Protein AF-A0A0G4KRB7-F1 (afdb_monomer)

Radius of gyration: 17.41 Å; Cα contacts (8 Å, |Δi|>4): 257; chains: 1; bounding box: 46×32×48 Å

Secondary structure (DSSP, 8-state):
--TT--EEEEEEEEEETTEEEEEEEEE-TTT---EEEEEEEEE-SSEEEEEEEEEEE-TTSS-EEEEEEEEEEEEETTEEEEEEEEEEE--TTSPPEEEEEEEEEEB-SS-B-

Foldseek 3Di:
DDPQPWDWDKDWDAPDPFWIWIWIWIDHPPPPDIKIKIKIWGHDPFKIWIWIWIPQDPDDPDGFTKIKIKIWGHPDPFKIKIKIWIWGHHDPPDDTDIDIDIDIWGHDPVDID

Sequence (113 aa):
MDNDGQLSTRFNYRWSDKLVSKTQLQVVPGSGQDMVQLENEYTGDDFTASLKMLNPSALDGGITGIFIGSYLQSVTPKLALGLETVWQRAGLTQGPEMATSYSLRYKSDDWVA

Nearest PDB structures (foldseek):
  8b4i-assembly1_B  TM=9.249E-01  e=1.567E-09  Neurospora crassa
  6ucv-assembly1_I  TM=9.194E-01  e=2.177E-07  Saccharomyces cerevisiae S288C
  8hco-assembly1_A  TM=9.222E-01  e=5.314E-07  Saccharomyces cerevisiae S288C
  3sy9-assembly3_C  TM=5.558E-01  e=4.491E-01  Pseudomonas aeruginosa
  7pge-assembly1_B  TM=4.753E-01  e=4.766E+00  Escherichia coli

Mean predicted aligned error: 9.31 Å

pLDDT: mean 78.44, std 12.32, range [43.66, 92.0]

Solvent-accessible surface area (backbone atoms only — not comparable to full-atom values): 6089 Å² total; per-residue (Å²): 121,48,102,70,66,33,42,71,47,76,48,78,46,68,83,43,101,39,33,36,40,35,39,36,40,35,39,42,68,91,72,86,56,64,43,40,35,42,36,38,39,37,46,57,97,56,34,38,39,34,42,36,36,36,40,74,46,68,85,78,91,47,88,25,29,35,37,35,44,34,40,35,38,49,82,43,104,38,34,32,46,32,39,33,38,37,40,34,18,93,37,95,91,45,70,77,44,76,48,75,48,77,46,68,39,38,48,54,99,90,50,76,81

Organism: Verticillium longisporum (NCBI:txid100787)

Structure (mmCIF, N/CA/C/O backbone):
data_AF-A0A0G4KRB7-F1
#
_entry.id   AF-A0A0G4KRB7-F1
#
loop_
_atom_site.group_PDB
_atom_site.id
_atom_site.type_symbol
_atom_site.label_atom_id
_atom_site.label_alt_id
_atom_site.label_comp_id
_atom_site.label_asym_id
_atom_site.label_entity_id
_atom_site.label_seq_id
_atom_site.pdbx_PDB_ins_code
_atom_site.Cartn_x
_atom_site.Cartn_y
_atom_site.Cartn_z
_atom_site.occupancy
_atom_site.B_iso_or_equiv
_atom_site.auth_seq_id
_atom_site.auth_comp_id
_atom_site.auth_asym_id
_atom_site.auth_atom_id
_atom_site.pdbx_PDB_model_num
ATOM 1 N N . MET A 1 1 ? -7.268 -13.024 -21.661 1.00 43.66 1 MET A N 1
ATOM 2 C CA . MET A 1 1 ? -6.817 -12.864 -23.055 1.00 43.66 1 MET A CA 1
ATOM 3 C C . MET A 1 1 ? -7.958 -12.188 -23.758 1.00 43.66 1 MET A C 1
ATOM 5 O O . MET A 1 1 ? -8.957 -12.835 -24.051 1.00 43.66 1 MET A O 1
ATOM 9 N N . ASP A 1 2 ? -7.833 -10.881 -23.896 1.00 49.41 2 ASP A N 1
ATOM 10 C CA . ASP A 1 2 ? -8.835 -10.033 -24.520 1.00 49.41 2 ASP A CA 1
ATOM 11 C C . ASP A 1 2 ? -8.452 -9.819 -25.989 1.00 49.41 2 ASP A C 1
ATOM 13 O O . ASP A 1 2 ? -7.296 -10.014 -26.374 1.00 49.41 2 ASP A O 1
ATOM 17 N N . ASN A 1 3 ? -9.433 -9.462 -26.815 1.00 52.62 3 ASN A N 1
ATOM 18 C CA . ASN A 1 3 ? -9.386 -9.453 -28.285 1.00 52.62 3 ASN A CA 1
ATOM 19 C C . ASN A 1 3 ? -8.328 -8.507 -28.918 1.00 52.62 3 ASN A C 1
ATOM 21 O O . ASN A 1 3 ? -8.205 -8.467 -30.136 1.00 52.62 3 ASN A O 1
ATOM 25 N N . ASP A 1 4 ? -7.538 -7.805 -28.101 1.00 61.03 4 ASP A N 1
ATOM 26 C CA . ASP A 1 4 ? -6.442 -6.898 -28.482 1.00 61.03 4 ASP A CA 1
ATOM 27 C C . ASP A 1 4 ? -5.048 -7.404 -28.049 1.00 61.03 4 ASP A C 1
ATOM 29 O O . ASP A 1 4 ? -4.065 -6.668 -28.072 1.00 61.03 4 ASP A O 1
ATOM 33 N N . GLY A 1 5 ? -4.931 -8.660 -27.601 1.00 65.38 5 GLY A N 1
ATOM 34 C CA . GLY A 1 5 ? -3.659 -9.230 -27.135 1.00 65.38 5 GLY A CA 1
ATOM 35 C C . GLY A 1 5 ? -3.230 -8.751 -25.744 1.00 65.38 5 GLY A C 1
ATOM 36 O O . GLY A 1 5 ? -2.143 -9.101 -25.286 1.00 65.38 5 GLY A O 1
ATOM 37 N N . GLN A 1 6 ? -4.078 -7.992 -25.041 1.00 66.38 6 GLN A N 1
ATOM 38 C CA . GLN A 1 6 ? -3.829 -7.635 -23.648 1.00 66.38 6 GLN A CA 1
ATOM 39 C C . GLN A 1 6 ? -3.759 -8.891 -22.776 1.00 66.38 6 GLN A C 1
ATOM 41 O O . GLN A 1 6 ? -4.662 -9.740 -22.761 1.00 66.38 6 GLN A O 1
ATOM 46 N N . LEU A 1 7 ? -2.667 -8.989 -22.022 1.00 75.12 7 LEU A N 1
ATOM 47 C CA . LEU A 1 7 ? -2.427 -10.050 -21.062 1.00 75.12 7 LEU A CA 1
ATOM 48 C C . LEU A 1 7 ? -2.465 -9.449 -19.661 1.00 75.12 7 LEU A C 1
ATOM 50 O O . LEU A 1 7 ? -1.479 -8.896 -19.187 1.00 75.12 7 LEU A O 1
ATOM 54 N N . SER A 1 8 ? -3.609 -9.577 -18.991 1.00 80.19 8 SER A N 1
ATOM 55 C CA . SER A 1 8 ? -3.709 -9.340 -17.552 1.00 80.19 8 SER A CA 1
ATOM 56 C C . SER A 1 8 ? -3.604 -10.666 -16.811 1.00 80.19 8 SER A C 1
ATOM 58 O O . SER A 1 8 ? -4.346 -11.611 -17.083 1.00 80.19 8 SER A O 1
ATOM 60 N N . THR A 1 9 ? -2.663 -10.741 -15.880 1.00 83.38 9 THR A N 1
ATOM 61 C CA . THR A 1 9 ? -2.423 -11.894 -15.022 1.00 83.38 9 THR A CA 1
ATOM 62 C C . THR A 1 9 ? -2.423 -11.428 -13.579 1.00 83.38 9 THR A C 1
ATOM 64 O O . THR A 1 9 ? -1.726 -10.483 -13.223 1.00 83.38 9 THR A O 1
ATOM 67 N N . ARG A 1 10 ? -3.191 -12.103 -12.726 1.00 86.00 10 ARG A N 1
ATOM 68 C CA . ARG A 1 10 ? -3.238 -11.823 -11.292 1.00 86.00 10 ARG A CA 1
ATOM 69 C C . ARG A 1 10 ? -2.911 -13.080 -10.510 1.00 86.00 10 ARG A C 1
ATOM 71 O O . ARG A 1 10 ? -3.637 -14.066 -10.572 1.00 86.00 10 ARG A O 1
ATOM 78 N N . PHE A 1 11 ? -1.854 -13.001 -9.725 1.00 87.19 11 PHE A N 1
ATOM 79 C CA . PHE A 1 11 ? -1.438 -14.014 -8.776 1.00 87.19 11 PHE A CA 1
ATOM 80 C C . PHE A 1 11 ? -1.783 -13.537 -7.374 1.00 87.19 11 PHE A C 1
ATOM 82 O O . PHE A 1 11 ? -1.321 -12.491 -6.944 1.00 87.19 11 PHE A O 1
ATOM 89 N N . ASN A 1 12 ? -2.600 -14.294 -6.651 1.00 90.00 12 ASN A N 1
ATOM 90 C CA . ASN A 1 12 ? -2.849 -14.044 -5.236 1.00 90.00 12 ASN A CA 1
ATOM 91 C C . ASN A 1 12 ? -2.269 -15.224 -4.459 1.00 90.00 12 ASN A C 1
ATOM 93 O O . ASN A 1 12 ? -2.728 -16.353 -4.619 1.00 90.00 12 ASN A O 1
ATOM 97 N N . TYR A 1 13 ? -1.269 -14.959 -3.632 1.00 87.00 13 TYR A N 1
ATOM 98 C CA . TYR A 1 13 ? -0.614 -15.941 -2.791 1.00 87.00 13 TYR A CA 1
ATOM 99 C C . TYR A 1 13 ? -0.823 -15.590 -1.321 1.00 87.00 13 TYR A C 1
ATOM 101 O O . TYR A 1 13 ? -0.394 -14.545 -0.836 1.00 87.00 13 TYR A O 1
ATOM 109 N N . ARG A 1 14 ? -1.510 -16.470 -0.599 1.00 88.94 14 ARG A N 1
ATOM 110 C CA . ARG A 1 14 ? -1.746 -16.321 0.836 1.00 88.94 14 ARG A CA 1
ATOM 111 C C . ARG A 1 14 ? -0.694 -17.139 1.582 1.00 88.94 14 ARG A C 1
ATOM 113 O O . ARG A 1 14 ? -0.766 -18.362 1.588 1.00 88.94 14 ARG A O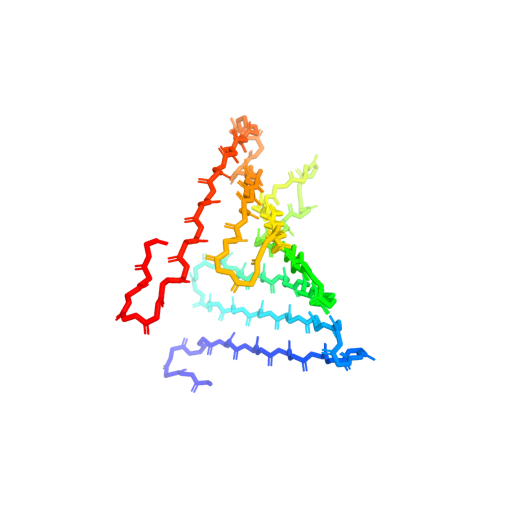 1
ATOM 120 N N . TRP A 1 15 ? 0.275 -16.461 2.193 1.00 85.56 15 TRP A N 1
ATOM 121 C CA . TRP A 1 15 ? 1.320 -17.093 3.008 1.00 85.56 15 TRP A CA 1
ATOM 122 C C . TRP A 1 15 ? 0.762 -17.624 4.333 1.00 85.56 15 TRP A C 1
ATOM 124 O O . TRP A 1 15 ? 1.197 -18.655 4.830 1.00 85.56 15 TRP A O 1
ATOM 134 N N . SER A 1 16 ? -0.203 -16.906 4.906 1.00 84.50 16 SER A N 1
ATOM 135 C CA . SER A 1 16 ? -0.941 -17.272 6.117 1.00 84.50 16 SER A CA 1
ATOM 136 C C . SER A 1 16 ? -2.301 -16.579 6.081 1.00 84.50 16 SER A C 1
ATOM 138 O O . SER A 1 16 ? -2.496 -15.674 5.273 1.00 84.50 16 SER A O 1
ATOM 140 N N . ASP A 1 17 ? -3.236 -16.936 6.958 1.00 79.69 17 ASP A N 1
ATOM 141 C CA . ASP A 1 17 ? -4.553 -16.279 7.028 1.00 79.69 17 ASP A CA 1
ATOM 142 C C . ASP A 1 17 ? -4.431 -14.746 7.154 1.00 79.69 17 ASP A C 1
ATOM 144 O O . ASP A 1 17 ? -5.191 -13.986 6.555 1.00 79.69 17 ASP A O 1
ATOM 148 N N . LYS A 1 18 ? -3.355 -14.318 7.826 1.00 85.44 18 LYS A N 1
ATOM 149 C CA . LYS A 1 18 ? -2.990 -12.926 8.094 1.00 85.44 18 LYS A CA 1
ATOM 150 C C . LYS A 1 18 ? -2.140 -12.257 7.009 1.00 85.44 18 LYS A C 1
ATOM 152 O O . LYS A 1 18 ? -2.113 -11.038 6.966 1.00 85.44 18 LYS A O 1
ATOM 157 N N . LEU A 1 19 ? -1.437 -12.993 6.141 1.00 87.62 19 LEU A N 1
ATOM 158 C CA . LEU A 1 19 ? -0.500 -12.415 5.160 1.00 87.62 19 LEU A CA 1
ATOM 159 C C . LEU A 1 19 ? -0.851 -12.859 3.739 1.00 87.62 19 LEU A C 1
ATOM 161 O O . LEU A 1 19 ? -0.723 -14.036 3.389 1.00 87.62 19 LEU A O 1
ATOM 165 N N . VAL A 1 20 ? -1.240 -11.899 2.904 1.00 91.06 20 VAL A N 1
ATOM 166 C CA . VAL A 1 20 ? -1.617 -12.105 1.506 1.00 91.06 20 VAL A CA 1
ATOM 167 C C . VAL A 1 20 ? -0.750 -11.226 0.614 1.00 91.06 20 VAL A C 1
ATOM 169 O O . VAL A 1 20 ? -0.814 -10.005 0.673 1.00 91.06 20 VAL A O 1
ATOM 172 N N . SER A 1 21 ? 0.024 -11.848 -0.263 1.00 91.12 21 SER A N 1
ATOM 173 C CA . SER A 1 21 ? 0.729 -11.169 -1.345 1.00 91.12 21 SER A CA 1
ATOM 174 C C . SER A 1 21 ? -0.076 -11.318 -2.628 1.00 91.12 21 SER A C 1
ATOM 176 O O . SER A 1 21 ? -0.479 -12.415 -3.005 1.00 91.12 21 SER A O 1
ATOM 178 N N . LYS A 1 22 ? -0.327 -10.220 -3.321 1.00 91.75 22 LYS A N 1
ATOM 179 C CA . LYS A 1 22 ? -0.999 -10.184 -4.613 1.00 91.75 22 LYS A CA 1
ATOM 180 C C . LYS A 1 22 ? -0.053 -9.549 -5.617 1.00 91.75 22 LYS A C 1
ATOM 182 O O . LYS A 1 22 ? 0.585 -8.544 -5.343 1.00 91.75 22 LYS A O 1
ATOM 187 N N . THR A 1 23 ? 0.037 -10.120 -6.797 1.00 89.12 23 THR A N 1
ATOM 188 C CA . THR A 1 23 ? 0.855 -9.618 -7.891 1.00 89.12 23 THR A CA 1
ATOM 189 C C . THR A 1 23 ? -0.025 -9.562 -9.120 1.00 89.12 23 THR A C 1
ATOM 191 O O . THR A 1 23 ? -0.638 -10.554 -9.497 1.00 89.12 23 THR A O 1
ATOM 194 N N . GLN A 1 24 ? -0.128 -8.395 -9.726 1.00 88.00 24 GLN A N 1
ATOM 195 C CA . GLN A 1 24 ? -0.890 -8.136 -10.932 1.00 88.00 24 GLN A CA 1
ATOM 196 C C . GLN A 1 24 ? 0.091 -7.678 -12.005 1.00 88.00 24 GLN A C 1
ATOM 198 O O . GLN A 1 24 ? 0.909 -6.794 -11.780 1.00 88.00 24 GLN A O 1
ATOM 203 N N . LEU A 1 25 ? 0.039 -8.327 -13.155 1.00 85.06 25 LEU A N 1
ATOM 204 C CA . LEU A 1 25 ? 0.867 -8.063 -14.318 1.00 85.06 25 LEU A CA 1
ATOM 205 C C . LEU A 1 25 ? -0.091 -7.805 -15.468 1.00 85.06 25 LEU A C 1
ATOM 207 O O . LEU A 1 25 ? -0.840 -8.702 -15.844 1.00 85.06 25 LEU A O 1
ATOM 211 N N . GLN A 1 26 ? -0.099 -6.596 -16.005 1.00 82.25 26 GLN A N 1
ATOM 212 C CA . GLN A 1 26 ? -0.903 -6.240 -17.161 1.00 82.25 26 GLN A CA 1
ATOM 213 C C . GLN A 1 26 ? 0.021 -5.759 -18.270 1.00 82.25 26 GLN A C 1
ATOM 215 O O . GLN A 1 26 ? 0.604 -4.685 -18.192 1.00 82.25 26 GLN A O 1
ATOM 220 N N . VAL A 1 27 ? 0.146 -6.580 -19.302 1.00 77.06 27 VAL A N 1
ATOM 221 C CA . VAL A 1 27 ? 0.923 -6.290 -20.503 1.00 77.06 27 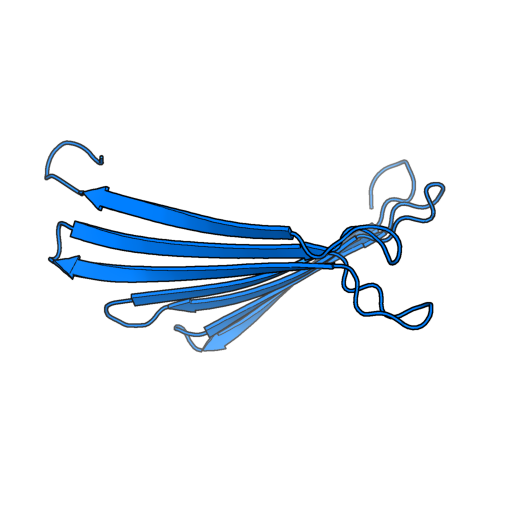VAL A CA 1
ATOM 222 C C . VAL A 1 27 ? -0.058 -5.865 -21.585 1.00 77.06 27 VAL A C 1
ATOM 224 O O . VAL A 1 27 ? -0.957 -6.628 -21.954 1.00 77.06 27 VAL A O 1
ATOM 227 N N . VAL A 1 28 ? 0.097 -4.636 -22.072 1.00 74.00 28 VAL A N 1
ATOM 228 C CA . VAL A 1 28 ? -0.700 -4.092 -23.175 1.00 74.00 28 VAL A CA 1
ATOM 229 C C . VAL A 1 28 ? 0.192 -4.023 -24.416 1.00 74.00 28 VAL A C 1
ATOM 231 O O . VAL A 1 28 ? 1.030 -3.122 -24.521 1.00 74.00 28 VAL A O 1
ATOM 234 N N . PRO A 1 29 ? 0.069 -4.971 -25.362 1.00 60.56 29 PRO A N 1
ATOM 235 C CA . PRO A 1 29 ? 0.863 -4.923 -26.581 1.00 60.56 29 PRO A CA 1
ATOM 236 C C . PRO A 1 29 ? 0.491 -3.675 -27.394 1.00 60.56 29 PRO A C 1
ATOM 238 O O . PRO A 1 29 ? -0.681 -3.403 -27.638 1.00 60.56 29 PRO A O 1
ATOM 241 N N . GLY A 1 30 ? 1.502 -2.900 -27.794 1.00 61.00 30 GLY A N 1
ATOM 242 C CA . GLY A 1 30 ? 1.346 -1.693 -28.617 1.00 61.00 30 GLY A CA 1
ATOM 243 C C . GLY A 1 30 ? 1.541 -0.360 -27.885 1.00 61.00 30 GLY A C 1
ATOM 244 O O . GLY A 1 30 ? 1.872 0.622 -28.542 1.00 61.00 30 GLY A O 1
ATOM 245 N N . SER A 1 31 ? 1.424 -0.311 -26.552 1.00 58.03 31 SER A N 1
ATOM 246 C CA . SER A 1 31 ? 1.684 0.913 -25.768 1.00 58.03 31 SER A CA 1
ATOM 247 C C . SER A 1 31 ? 3.060 0.942 -25.093 1.00 58.03 31 SER A C 1
ATOM 249 O O . SER A 1 31 ? 3.448 1.978 -24.561 1.00 58.03 31 SER A O 1
ATOM 251 N N . GLY A 1 32 ? 3.804 -0.174 -25.101 1.00 58.50 32 GLY A N 1
ATOM 252 C CA . GLY A 1 32 ? 5.112 -0.285 -24.435 1.00 58.50 32 GLY A CA 1
ATOM 253 C C . GLY A 1 32 ? 5.052 -0.056 -22.920 1.00 58.50 32 GLY A C 1
ATOM 254 O O . GLY A 1 32 ? 6.083 0.175 -22.293 1.00 58.50 32 GLY A O 1
ATOM 255 N N . GLN A 1 33 ? 3.849 -0.075 -22.342 1.00 61.66 33 GLN A N 1
ATOM 256 C CA . GLN A 1 33 ? 3.595 0.280 -20.956 1.00 61.66 33 GLN A CA 1
ATOM 257 C C . GLN A 1 33 ? 3.085 -0.960 -20.222 1.00 61.66 33 GLN A C 1
ATOM 259 O O . GLN A 1 33 ? 1.883 -1.208 -20.126 1.00 61.66 33 GLN A O 1
ATOM 264 N N . ASP A 1 34 ? 4.031 -1.759 -19.739 1.00 71.19 34 ASP A N 1
ATOM 265 C CA . ASP A 1 34 ? 3.745 -2.903 -18.882 1.00 71.19 34 ASP A CA 1
ATOM 266 C C . ASP A 1 34 ? 3.419 -2.397 -17.478 1.00 71.19 34 ASP A C 1
ATOM 268 O O . ASP A 1 34 ? 4.220 -1.695 -16.852 1.00 71.19 34 ASP A O 1
ATOM 272 N N . MET A 1 35 ? 2.227 -2.732 -16.983 1.00 76.69 35 MET A N 1
ATOM 273 C CA . MET A 1 35 ? 1.807 -2.365 -15.640 1.00 76.69 35 MET A CA 1
ATOM 274 C C . MET A 1 35 ? 2.057 -3.527 -14.680 1.00 76.69 35 MET A C 1
ATOM 276 O O . MET A 1 35 ? 1.455 -4.594 -14.801 1.00 76.69 35 MET A O 1
ATOM 280 N N . VAL A 1 36 ? 2.944 -3.329 -13.710 1.00 82.88 36 VAL A N 1
ATOM 281 C CA . VAL A 1 36 ? 3.270 -4.328 -12.685 1.00 82.88 36 VAL A CA 1
ATOM 282 C C . VAL A 1 36 ? 2.842 -3.787 -11.336 1.00 82.88 36 VAL A C 1
ATOM 284 O O . VAL A 1 36 ? 3.401 -2.806 -10.861 1.00 82.88 36 VAL A O 1
ATOM 287 N N . GLN A 1 37 ? 1.876 -4.431 -10.694 1.00 87.62 37 GLN A N 1
ATOM 288 C CA . GLN A 1 37 ? 1.393 -4.058 -9.374 1.00 87.62 37 GLN A CA 1
ATOM 289 C C . GLN A 1 37 ? 1.627 -5.189 -8.374 1.00 87.62 37 GLN A C 1
ATOM 291 O O . GLN A 1 37 ? 1.095 -6.285 -8.508 1.00 87.62 37 GLN A O 1
ATOM 296 N N . LEU A 1 38 ? 2.412 -4.918 -7.342 1.00 89.06 38 LEU A N 1
ATOM 297 C CA . LEU A 1 38 ? 2.647 -5.814 -6.221 1.00 89.06 38 LEU A CA 1
ATOM 298 C C . LEU A 1 38 ? 1.915 -5.262 -4.999 1.00 89.06 38 LEU A C 1
ATOM 300 O O . LEU A 1 38 ? 2.178 -4.146 -4.582 1.00 89.06 38 LEU A O 1
ATOM 304 N N . GLU A 1 39 ? 1.015 -6.020 -4.400 1.00 90.94 39 GLU A N 1
ATOM 305 C CA . GLU A 1 39 ? 0.337 -5.665 -3.157 1.00 90.94 39 GLU A CA 1
ATOM 306 C C . GLU A 1 39 ? 0.691 -6.699 -2.088 1.00 90.94 39 GLU A C 1
ATOM 308 O O . GLU A 1 39 ? 0.680 -7.897 -2.340 1.00 90.94 39 GLU A O 1
ATOM 313 N N . ASN A 1 40 ? 1.006 -6.257 -0.882 1.00 91.75 40 ASN A N 1
ATOM 314 C CA . ASN A 1 40 ? 1.242 -7.115 0.266 1.00 91.75 40 ASN A CA 1
ATOM 315 C C . ASN A 1 40 ? 0.344 -6.636 1.389 1.00 91.75 40 ASN A C 1
ATOM 317 O O . ASN A 1 40 ? 0.559 -5.570 1.954 1.00 91.75 40 ASN A O 1
ATOM 321 N N . GLU A 1 41 ? -0.672 -7.421 1.692 1.00 90.56 41 GLU A N 1
ATOM 322 C CA . GLU A 1 41 ? -1.638 -7.148 2.738 1.00 90.56 41 GLU A CA 1
ATOM 323 C C . GLU A 1 41 ? -1.311 -8.020 3.946 1.00 90.56 41 GLU A C 1
ATOM 325 O O . GLU A 1 41 ? -1.211 -9.244 3.854 1.00 90.56 41 GLU A O 1
ATOM 330 N N . TYR A 1 42 ? -1.155 -7.378 5.092 1.00 90.25 42 TYR A N 1
ATOM 331 C CA . TYR A 1 42 ? -0.973 -8.004 6.384 1.00 90.25 42 TYR A CA 1
ATOM 332 C C . TYR A 1 42 ? -2.117 -7.592 7.309 1.00 90.25 42 TYR A C 1
ATOM 334 O O . TYR A 1 42 ? -2.195 -6.453 7.758 1.00 90.25 42 TYR A O 1
ATOM 342 N N . THR A 1 43 ? -3.017 -8.523 7.591 1.00 88.81 43 THR A N 1
ATOM 343 C CA . THR A 1 43 ? -4.152 -8.349 8.498 1.00 88.81 43 THR A CA 1
ATOM 344 C C . THR A 1 43 ? -3.807 -8.985 9.841 1.00 88.81 43 THR A C 1
ATOM 346 O O . THR A 1 43 ? -3.840 -10.204 9.989 1.00 88.81 43 THR A O 1
ATOM 349 N N . GLY A 1 44 ? -3.422 -8.158 10.810 1.00 84.12 44 GLY A N 1
ATOM 350 C CA . GLY A 1 44 ? -3.310 -8.543 12.215 1.00 84.12 44 GLY A CA 1
ATOM 351 C C . GLY A 1 44 ? -4.676 -8.598 12.904 1.00 84.12 44 GLY A C 1
ATOM 352 O O . GLY A 1 44 ? -5.709 -8.360 12.283 1.00 84.12 44 GLY A O 1
ATOM 353 N N . ASP A 1 45 ? -4.682 -8.910 14.199 1.00 81.50 45 ASP A N 1
ATOM 354 C CA . ASP A 1 45 ? -5.929 -9.035 14.969 1.00 81.50 45 ASP A CA 1
ATOM 355 C C . ASP A 1 45 ? -6.608 -7.668 15.194 1.00 81.50 45 ASP A C 1
ATOM 357 O O . ASP A 1 45 ? -7.821 -7.550 15.044 1.00 81.50 45 ASP A O 1
ATOM 361 N N . ASP A 1 46 ? -5.819 -6.618 15.448 1.00 83.81 46 ASP A N 1
ATOM 362 C CA . ASP A 1 46 ? -6.312 -5.257 15.725 1.00 83.81 46 ASP A CA 1
ATOM 363 C C . ASP A 1 46 ? -5.854 -4.214 14.686 1.00 83.81 46 ASP A C 1
ATOM 365 O O . ASP A 1 46 ? -6.138 -3.021 14.815 1.00 83.81 46 ASP A O 1
ATOM 369 N N . PHE A 1 47 ? -5.125 -4.629 13.645 1.00 86.94 47 PHE A N 1
ATOM 370 C CA . PHE A 1 47 ? -4.606 -3.728 12.613 1.00 86.94 47 PHE A CA 1
ATOM 371 C C . PHE A 1 47 ? -4.491 -4.400 11.244 1.00 86.94 47 PHE A C 1
ATOM 373 O O . PHE A 1 47 ? -4.431 -5.616 11.116 1.00 86.94 47 PHE A O 1
ATOM 380 N N . THR A 1 48 ? -4.427 -3.601 10.190 1.00 88.75 48 THR A N 1
ATOM 381 C CA . THR A 1 48 ? -4.211 -4.030 8.814 1.00 88.75 48 THR A CA 1
ATOM 382 C C . THR A 1 48 ? -3.177 -3.115 8.182 1.00 88.75 48 THR A C 1
ATOM 384 O O . THR A 1 48 ? -3.381 -1.911 8.084 1.00 88.75 48 THR A O 1
ATOM 387 N N . ALA A 1 49 ? -2.065 -3.683 7.745 1.00 90.12 49 ALA A N 1
ATOM 388 C CA . ALA A 1 49 ? -1.083 -3.007 6.920 1.00 90.12 49 ALA A CA 1
ATOM 389 C C . ALA A 1 49 ? -1.236 -3.488 5.474 1.00 90.12 49 ALA A C 1
ATOM 391 O O . ALA A 1 49 ? -1.460 -4.667 5.224 1.00 90.12 49 ALA A O 1
ATOM 392 N N . SER A 1 50 ? -1.108 -2.595 4.509 1.00 90.50 50 SER A N 1
ATOM 393 C CA . SER A 1 50 ? -1.104 -2.912 3.088 1.00 90.50 50 SER A CA 1
ATOM 394 C C . SER A 1 50 ? 0.012 -2.126 2.431 1.00 90.50 50 SER A C 1
ATOM 396 O O . SER A 1 50 ? 0.061 -0.908 2.535 1.00 90.50 50 SER A O 1
ATOM 398 N N . LEU A 1 51 ? 0.891 -2.816 1.723 1.00 91.25 51 LEU A N 1
ATOM 399 C CA . LEU A 1 51 ? 1.956 -2.210 0.947 1.00 91.25 51 LEU A CA 1
ATOM 400 C C . LEU A 1 51 ? 1.721 -2.505 -0.527 1.00 91.25 51 LEU A C 1
ATOM 402 O O . LEU A 1 51 ? 1.827 -3.652 -0.951 1.00 91.25 51 LEU A O 1
ATOM 406 N N . LYS A 1 52 ? 1.415 -1.477 -1.311 1.00 90.62 52 LYS A N 1
ATOM 407 C CA . LYS A 1 52 ? 1.226 -1.572 -2.757 1.00 90.62 52 LYS A CA 1
ATOM 408 C C . LYS A 1 52 ? 2.394 -0.922 -3.472 1.00 90.62 52 LYS A C 1
ATOM 410 O O . LYS A 1 52 ? 2.879 0.121 -3.060 1.00 90.62 52 LYS A O 1
ATOM 415 N N . MET A 1 53 ? 2.835 -1.532 -4.551 1.00 87.88 53 MET A N 1
ATOM 416 C CA . MET A 1 53 ? 3.885 -1.046 -5.425 1.00 87.88 53 MET A CA 1
ATOM 417 C C . MET A 1 53 ? 3.337 -1.130 -6.839 1.00 87.88 53 MET A C 1
ATOM 419 O O . MET A 1 53 ? 2.906 -2.205 -7.236 1.00 87.88 53 MET A O 1
ATOM 423 N N . LEU A 1 54 ? 3.315 -0.034 -7.586 1.00 83.69 54 LEU A N 1
ATOM 424 C CA . LEU A 1 54 ? 2.887 -0.008 -8.978 1.00 83.69 54 LEU A CA 1
ATOM 425 C C . LEU A 1 54 ? 4.033 0.490 -9.847 1.00 83.69 54 LEU A C 1
ATOM 427 O O . LEU A 1 54 ? 4.680 1.487 -9.533 1.00 83.69 54 LEU A O 1
ATOM 431 N N . ASN A 1 55 ? 4.252 -0.216 -10.947 1.00 77.19 55 ASN A N 1
ATOM 432 C CA . ASN A 1 55 ? 5.255 0.042 -11.969 1.00 77.19 55 ASN A CA 1
ATOM 433 C C . ASN A 1 55 ? 6.636 0.362 -11.392 1.00 77.19 55 ASN A C 1
ATOM 435 O O . ASN A 1 55 ? 7.154 1.445 -11.663 1.00 77.19 55 ASN A O 1
ATOM 439 N N . PRO A 1 56 ? 7.251 -0.547 -10.608 1.00 64.69 56 PRO A N 1
ATOM 440 C CA . PRO A 1 56 ? 8.651 -0.407 -10.244 1.00 64.69 56 PRO A CA 1
ATOM 441 C C . PRO A 1 56 ? 9.504 -0.579 -11.511 1.00 64.69 56 PRO A C 1
ATOM 443 O O . PRO A 1 56 ? 9.912 -1.685 -11.859 1.00 64.69 56 PRO A O 1
ATOM 446 N N . SER A 1 57 ? 9.747 0.504 -12.246 1.00 61.50 57 SER A N 1
ATOM 447 C CA . SER A 1 57 ? 10.613 0.479 -13.421 1.00 61.50 57 SER A CA 1
ATOM 448 C C . SER A 1 57 ? 12.034 0.823 -12.984 1.00 61.50 57 SER A C 1
ATOM 450 O O . SER A 1 57 ? 12.340 1.970 -12.671 1.00 61.50 57 SER A O 1
ATOM 452 N N . ALA A 1 58 ? 12.901 -0.190 -12.949 1.00 53.84 58 ALA A N 1
ATOM 453 C CA . ALA A 1 58 ? 14.319 -0.071 -12.586 1.00 53.84 58 ALA A CA 1
ATOM 454 C C . ALA A 1 58 ? 15.248 0.065 -13.813 1.00 53.84 58 ALA A C 1
ATOM 456 O O . ALA A 1 58 ? 16.448 -0.177 -13.716 1.00 53.84 58 ALA A O 1
ATOM 457 N N . LEU A 1 59 ? 14.688 0.380 -14.985 1.00 53.06 59 LEU A N 1
ATOM 458 C CA . LEU A 1 59 ? 15.316 0.086 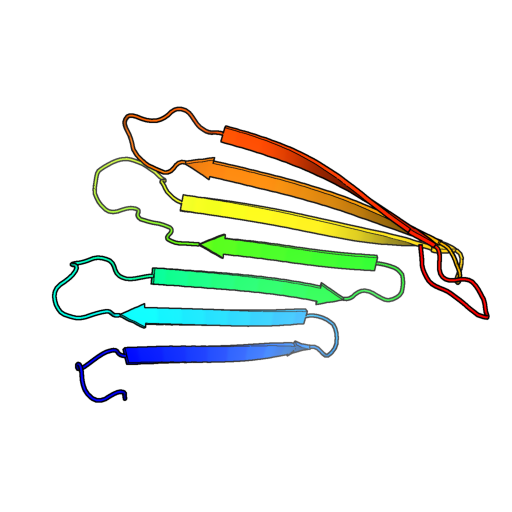-16.276 1.00 53.06 59 LEU A CA 1
ATOM 459 C C . LEU A 1 59 ? 16.341 1.110 -16.781 1.00 53.06 59 LEU A C 1
ATOM 461 O O . LEU A 1 59 ? 17.029 0.796 -17.739 1.00 53.06 59 LEU A O 1
ATOM 465 N N . ASP A 1 60 ? 16.521 2.270 -16.149 1.00 47.84 60 ASP A N 1
ATOM 466 C CA . ASP A 1 60 ? 17.480 3.268 -16.656 1.00 47.84 60 ASP A CA 1
ATOM 467 C C . ASP A 1 60 ? 18.027 4.167 -15.526 1.00 47.84 60 ASP A C 1
ATOM 469 O O . ASP A 1 60 ? 17.815 5.376 -15.466 1.00 47.84 60 ASP A O 1
ATOM 473 N N . GLY A 1 61 ? 18.681 3.553 -14.533 1.00 49.75 61 GLY A N 1
ATOM 474 C CA . GLY A 1 61 ? 19.485 4.286 -13.540 1.00 49.75 61 GLY A CA 1
ATOM 475 C C . GLY A 1 61 ? 18.728 4.969 -12.389 1.00 49.75 61 GLY A C 1
ATOM 476 O O . GLY A 1 61 ? 19.343 5.704 -11.616 1.00 49.75 61 GLY A O 1
ATOM 477 N N . GLY A 1 62 ? 17.427 4.714 -12.213 1.00 56.69 62 GLY A N 1
ATOM 478 C CA . GLY A 1 62 ? 16.655 5.205 -11.067 1.00 56.69 62 GLY A CA 1
ATOM 479 C C . GLY A 1 62 ? 15.487 4.300 -10.689 1.00 56.69 62 GLY A C 1
ATOM 480 O O . GLY A 1 62 ? 14.984 3.537 -11.506 1.00 56.69 62 GLY A O 1
ATOM 481 N N . ILE A 1 63 ? 15.063 4.390 -9.427 1.00 60.84 63 ILE A N 1
ATOM 482 C CA . ILE A 1 63 ? 13.854 3.725 -8.932 1.00 60.84 63 ILE A CA 1
ATOM 483 C C . ILE A 1 63 ? 12.684 4.678 -9.192 1.00 60.84 63 ILE A C 1
ATOM 485 O O . ILE A 1 63 ? 12.545 5.688 -8.496 1.00 60.84 63 ILE A O 1
ATOM 489 N N . THR A 1 64 ? 11.878 4.387 -10.210 1.00 69.44 64 THR A N 1
ATOM 490 C CA . THR A 1 64 ? 10.597 5.060 -10.468 1.00 69.44 64 THR A CA 1
ATOM 491 C C . THR A 1 64 ? 9.462 4.067 -10.259 1.00 69.44 64 THR A C 1
ATOM 493 O O . THR A 1 64 ? 9.630 2.866 -10.461 1.00 69.44 64 THR A O 1
ATOM 496 N N . GLY A 1 65 ? 8.333 4.562 -9.769 1.00 76.25 65 GLY A N 1
ATOM 497 C CA . GLY A 1 65 ? 7.204 3.739 -9.355 1.00 76.25 65 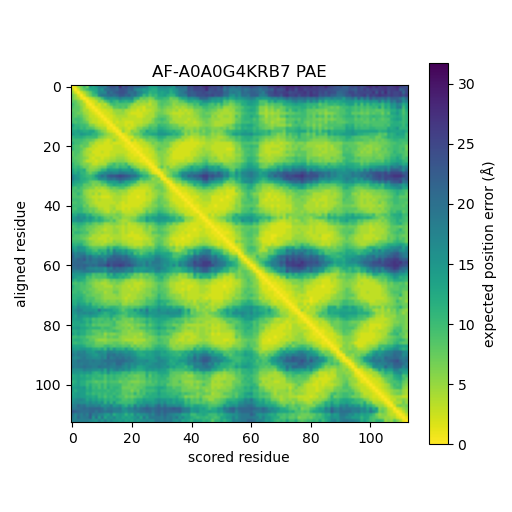GLY A CA 1
ATOM 498 C C . GLY A 1 65 ? 6.383 4.404 -8.261 1.00 76.25 65 GLY A C 1
ATOM 499 O O . GLY A 1 65 ? 6.786 5.407 -7.669 1.00 76.25 65 GLY A O 1
ATOM 500 N N . ILE A 1 66 ? 5.212 3.839 -8.011 1.00 84.94 66 ILE A N 1
ATOM 501 C CA . ILE A 1 66 ? 4.280 4.259 -6.968 1.00 84.94 66 ILE A CA 1
ATOM 502 C C . ILE A 1 66 ? 4.387 3.248 -5.837 1.00 84.94 66 ILE A C 1
ATOM 504 O O . ILE A 1 66 ? 4.285 2.052 -6.068 1.00 84.94 66 ILE A O 1
ATOM 508 N N . PHE A 1 67 ? 4.569 3.715 -4.616 1.00 87.12 67 PHE A N 1
ATOM 509 C CA . PHE A 1 67 ? 4.658 2.925 -3.402 1.00 87.12 67 PHE A CA 1
ATOM 510 C C . PHE A 1 67 ? 3.627 3.476 -2.428 1.00 87.12 67 PHE A C 1
ATOM 512 O O . PHE A 1 67 ? 3.698 4.628 -2.025 1.00 87.12 67 PHE A O 1
ATOM 519 N N . ILE A 1 68 ? 2.647 2.669 -2.060 1.00 90.19 68 ILE A N 1
ATOM 520 C CA . ILE A 1 68 ? 1.559 3.052 -1.168 1.00 90.19 68 ILE A CA 1
ATOM 521 C C . ILE A 1 68 ? 1.657 2.173 0.064 1.00 90.19 68 ILE A C 1
ATOM 523 O O . ILE A 1 68 ? 1.464 0.964 -0.022 1.00 90.19 68 ILE A O 1
ATOM 527 N N . GLY A 1 69 ? 1.980 2.768 1.202 1.00 92.00 69 GLY A N 1
ATOM 528 C CA . GLY A 1 69 ? 1.899 2.124 2.502 1.00 92.00 69 GLY A CA 1
ATOM 529 C C . GLY A 1 69 ? 0.638 2.581 3.216 1.00 92.00 69 GLY A C 1
ATOM 530 O O . GLY A 1 69 ? 0.589 3.707 3.698 1.00 92.00 69 GLY A O 1
ATOM 531 N N . SER A 1 70 ? -0.361 1.715 3.307 1.00 90.44 70 SER A N 1
ATOM 532 C CA . SER A 1 70 ? -1.574 1.939 4.089 1.00 90.44 70 SER A CA 1
ATOM 533 C C . SER A 1 70 ? -1.465 1.170 5.405 1.00 90.44 70 SER A C 1
ATOM 535 O O . SER A 1 70 ? -1.124 -0.009 5.424 1.00 90.44 70 SER A O 1
ATOM 537 N N . TYR A 1 71 ? -1.761 1.817 6.519 1.00 90.12 71 TYR A N 1
ATOM 538 C CA . TYR A 1 71 ? -1.781 1.230 7.847 1.00 90.12 71 TYR A CA 1
ATOM 539 C C . TYR A 1 71 ? -3.062 1.651 8.549 1.00 90.12 71 TYR A C 1
ATOM 541 O O . TYR A 1 71 ? -3.299 2.833 8.760 1.00 90.12 71 TYR A O 1
ATOM 549 N N . LEU A 1 72 ? -3.895 0.687 8.909 1.00 88.88 72 LEU A N 1
ATOM 550 C CA . LEU A 1 72 ? -5.170 0.899 9.569 1.00 88.88 72 LEU A CA 1
ATOM 551 C C . LEU A 1 72 ? -5.170 0.147 10.890 1.00 88.88 72 LEU A C 1
ATOM 553 O O . LEU A 1 72 ? -5.069 -1.070 10.908 1.00 88.88 72 LEU A O 1
ATOM 557 N N . GLN A 1 73 ? -5.306 0.860 11.997 1.00 87.56 73 GLN A N 1
ATOM 558 C CA . GLN A 1 73 ? -5.359 0.299 13.337 1.00 87.56 73 GLN A CA 1
ATOM 559 C C . GLN A 1 73 ? -6.724 0.553 13.971 1.00 87.56 73 GLN A C 1
ATOM 561 O O . GLN A 1 73 ? -7.2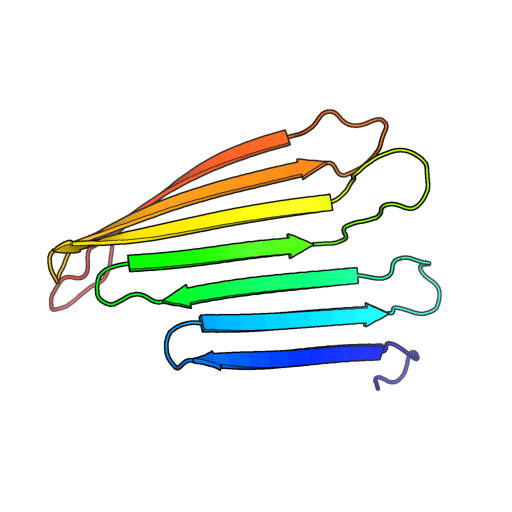03 1.687 14.042 1.00 87.56 73 GLN A O 1
ATOM 566 N N . SER A 1 74 ? -7.346 -0.510 14.469 1.00 85.81 74 SER A N 1
ATOM 567 C CA . SER A 1 74 ? -8.580 -0.430 15.238 1.00 85.81 74 SER A CA 1
ATOM 568 C C . SER A 1 74 ? -8.237 -0.061 16.679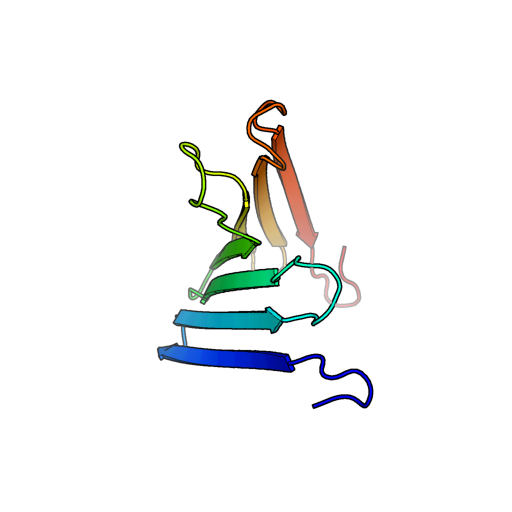 1.00 85.81 74 SER A C 1
ATOM 570 O O . SER A 1 74 ? -7.700 -0.868 17.428 1.00 85.81 74 SER A O 1
ATOM 572 N N . VAL A 1 75 ? -8.525 1.177 17.081 1.00 83.38 75 VAL A N 1
ATOM 573 C CA . VAL A 1 75 ? -8.313 1.637 18.469 1.00 83.38 75 VAL A CA 1
ATOM 574 C C . VAL A 1 75 ? -9.481 1.204 19.360 1.00 83.38 75 VAL A C 1
ATOM 576 O O . VAL A 1 75 ? -9.350 1.052 20.571 1.00 83.38 75 VAL A O 1
ATOM 579 N N . THR A 1 76 ? -10.662 1.014 18.776 1.00 82.25 76 THR A N 1
ATOM 580 C CA . THR A 1 76 ? -11.886 0.596 19.471 1.00 82.25 76 THR A CA 1
ATOM 581 C C . THR A 1 76 ? -12.717 -0.267 18.512 1.00 82.25 76 THR A C 1
ATOM 583 O O . THR A 1 76 ? -12.607 -0.067 17.304 1.00 82.25 76 THR A O 1
ATOM 586 N N . PRO A 1 77 ? -13.612 -1.166 18.972 1.00 77.56 77 PRO A N 1
ATOM 587 C CA . PRO A 1 77 ? -14.476 -1.956 18.076 1.00 77.56 77 PRO A CA 1
ATOM 588 C C . PRO A 1 77 ? -15.327 -1.125 17.097 1.00 77.56 77 PRO A C 1
ATOM 590 O O . PRO A 1 77 ? -15.820 -1.637 16.095 1.00 77.56 77 PRO A O 1
ATOM 593 N N . LYS A 1 78 ? -15.512 0.163 17.409 1.00 79.25 78 LYS A N 1
ATOM 594 C CA . LYS A 1 78 ? -16.283 1.135 16.629 1.00 79.25 78 LYS A CA 1
ATOM 595 C C . LYS A 1 78 ? -15.420 2.180 15.923 1.00 79.25 78 LYS A C 1
ATOM 597 O O . LYS A 1 78 ? -15.958 2.965 15.157 1.00 79.25 78 LYS A O 1
ATOM 602 N N . LEU A 1 79 ? -14.115 2.245 16.188 1.00 81.44 79 LEU A N 1
ATOM 603 C CA . LEU A 1 79 ? -13.260 3.321 15.688 1.00 81.44 79 LEU A CA 1
ATOM 604 C C . LEU A 1 79 ? -11.925 2.761 15.207 1.00 81.44 79 LEU A C 1
ATOM 606 O O . LEU A 1 79 ? -11.161 2.183 15.982 1.00 81.44 79 LEU A O 1
ATOM 610 N N . ALA A 1 80 ? -11.645 2.978 13.927 1.00 84.25 80 ALA A N 1
ATOM 611 C CA . ALA A 1 80 ? -10.385 2.643 13.295 1.00 84.25 80 ALA A CA 1
ATOM 612 C C . ALA A 1 80 ? -9.722 3.900 12.732 1.00 84.25 80 ALA A C 1
ATOM 614 O O . ALA A 1 80 ? -10.360 4.736 12.094 1.00 84.25 80 ALA A O 1
ATOM 615 N N . LEU A 1 81 ? -8.426 4.023 12.989 1.00 88.06 81 LEU A N 1
ATOM 616 C CA . LEU A 1 81 ? -7.573 5.083 12.476 1.00 88.06 81 LEU A CA 1
ATOM 617 C C . LEU A 1 81 ? -6.713 4.494 11.363 1.00 88.06 81 LEU A C 1
ATOM 619 O O . LEU A 1 81 ? -6.085 3.458 11.549 1.00 88.06 81 LEU A O 1
ATOM 623 N N . GLY A 1 82 ? -6.694 5.145 10.214 1.00 87.69 82 GLY A N 1
ATOM 624 C CA . GLY A 1 82 ? -5.903 4.791 9.050 1.00 87.69 82 GLY A CA 1
ATOM 625 C C . GLY A 1 82 ? -4.913 5.890 8.696 1.00 87.69 82 GLY A C 1
ATOM 626 O O . GLY A 1 82 ? -5.196 7.077 8.831 1.00 87.69 82 GLY A O 1
ATOM 627 N N . LEU A 1 83 ? -3.755 5.490 8.206 1.00 90.31 83 LEU A N 1
ATOM 628 C CA . LEU A 1 83 ? -2.767 6.354 7.592 1.00 90.31 83 LEU A CA 1
ATOM 629 C C . LEU A 1 83 ? -2.345 5.694 6.290 1.00 90.31 83 LEU A C 1
ATOM 631 O O . LEU A 1 83 ? -2.018 4.515 6.270 1.00 90.31 83 LEU A O 1
ATOM 635 N N . GLU A 1 84 ? -2.364 6.440 5.202 1.00 90.19 84 GLU A N 1
ATOM 636 C CA . GLU A 1 84 ? -1.902 5.988 3.903 1.00 90.19 84 GLU A CA 1
ATOM 637 C C . GLU A 1 84 ? -0.844 6.948 3.384 1.00 90.19 84 GLU A C 1
ATOM 639 O O . GLU A 1 84 ? -1.119 8.104 3.088 1.00 90.19 84 GLU A O 1
ATOM 644 N N . THR A 1 85 ? 0.387 6.470 3.273 1.00 90.44 85 THR A N 1
ATOM 645 C CA . THR A 1 85 ? 1.477 7.213 2.655 1.00 90.44 85 THR A CA 1
ATOM 646 C C . THR A 1 85 ? 1.671 6.707 1.239 1.00 90.44 85 THR A C 1
ATOM 648 O O . THR A 1 85 ? 2.089 5.572 1.023 1.00 90.44 85 THR A O 1
ATOM 651 N N . VAL A 1 86 ? 1.395 7.571 0.272 1.00 89.19 86 VAL A N 1
ATOM 652 C CA . VAL A 1 86 ? 1.709 7.381 -1.138 1.00 89.19 86 VAL A CA 1
ATOM 653 C C . VAL A 1 86 ? 3.024 8.089 -1.415 1.00 89.19 86 VAL A C 1
ATOM 655 O O . VAL A 1 86 ? 3.119 9.309 -1.339 1.00 89.19 86 VAL A O 1
ATOM 658 N N . TRP A 1 87 ? 4.046 7.325 -1.749 1.00 85.69 87 TRP A N 1
ATOM 659 C CA . TRP A 1 87 ? 5.272 7.824 -2.336 1.00 85.69 87 TRP A CA 1
ATOM 660 C C . TRP A 1 87 ? 5.278 7.432 -3.806 1.00 85.69 87 TRP A C 1
ATOM 662 O O . TRP A 1 87 ? 5.335 6.251 -4.125 1.00 85.69 87 TRP A O 1
ATOM 672 N N . GLN A 1 88 ? 5.196 8.392 -4.716 1.00 83.88 88 GLN A N 1
ATOM 673 C CA . GLN A 1 88 ? 5.263 8.114 -6.141 1.00 83.88 88 GLN A CA 1
ATOM 674 C C . GLN A 1 88 ? 6.352 8.911 -6.821 1.00 83.88 88 GLN A C 1
ATOM 676 O O . GLN A 1 88 ? 6.593 10.080 -6.534 1.00 83.88 88 GLN A O 1
ATOM 681 N N . ARG A 1 89 ? 6.995 8.265 -7.782 1.00 76.25 89 ARG A N 1
ATOM 682 C CA . ARG A 1 89 ? 7.950 8.908 -8.662 1.00 76.25 89 ARG A CA 1
ATOM 683 C C . ARG A 1 89 ? 7.665 8.465 -10.085 1.00 76.25 89 ARG A C 1
ATOM 685 O O . ARG A 1 89 ? 8.061 7.368 -10.471 1.00 76.25 89 ARG A O 1
ATOM 692 N N . ALA A 1 90 ? 6.967 9.302 -10.852 1.00 65.44 90 ALA A N 1
ATOM 693 C CA . ALA A 1 90 ? 6.501 8.932 -12.190 1.00 65.44 90 ALA A CA 1
ATOM 694 C C . ALA A 1 90 ? 7.606 8.969 -13.268 1.00 65.44 90 ALA A C 1
ATOM 696 O O . ALA A 1 90 ? 7.408 8.453 -14.363 1.00 65.44 90 ALA A O 1
ATOM 697 N N . GLY A 1 91 ? 8.783 9.537 -12.978 1.00 62.56 91 GLY A N 1
ATOM 698 C CA . GLY A 1 91 ? 9.916 9.557 -13.906 1.00 62.56 91 GLY A CA 1
ATOM 699 C C . GLY A 1 91 ? 11.203 10.093 -13.278 1.00 62.56 91 GLY A C 1
ATOM 700 O O . GLY A 1 91 ? 11.171 10.723 -12.222 1.00 62.56 91 GLY A O 1
ATOM 701 N N . LEU A 1 92 ? 12.351 9.866 -13.932 1.00 58.78 92 LEU A N 1
ATOM 702 C CA . LEU A 1 92 ? 13.659 10.367 -13.475 1.00 58.78 92 LEU A CA 1
ATOM 703 C C . LEU A 1 92 ? 13.694 11.903 -13.369 1.00 58.78 92 LEU A C 1
ATOM 705 O O . LEU A 1 92 ? 14.403 12.447 -12.524 1.00 58.78 92 LEU A O 1
ATOM 709 N N . THR A 1 93 ? 12.912 12.573 -14.220 1.00 60.31 93 THR A N 1
ATOM 710 C CA . THR A 1 93 ? 12.783 14.032 -14.333 1.00 60.31 93 THR A CA 1
ATOM 711 C C . THR A 1 93 ? 11.766 14.638 -13.368 1.00 60.31 93 THR A C 1
ATOM 713 O O . THR A 1 93 ? 11.770 15.852 -13.177 1.00 60.31 93 THR A O 1
ATOM 716 N N . GLN A 1 94 ? 10.903 13.822 -12.755 1.00 62.59 94 GLN A N 1
ATOM 717 C CA . GLN A 1 94 ? 9.953 14.273 -11.743 1.00 62.59 94 GLN A CA 1
ATOM 718 C C . GLN A 1 94 ? 10.513 14.020 -10.342 1.00 62.59 94 GLN A C 1
ATOM 720 O O . GLN A 1 94 ? 11.112 12.976 -10.055 1.00 62.59 94 GLN A O 1
ATOM 725 N N . GLY A 1 95 ? 10.331 15.011 -9.469 1.00 65.31 95 GLY A N 1
ATOM 726 C CA . GLY A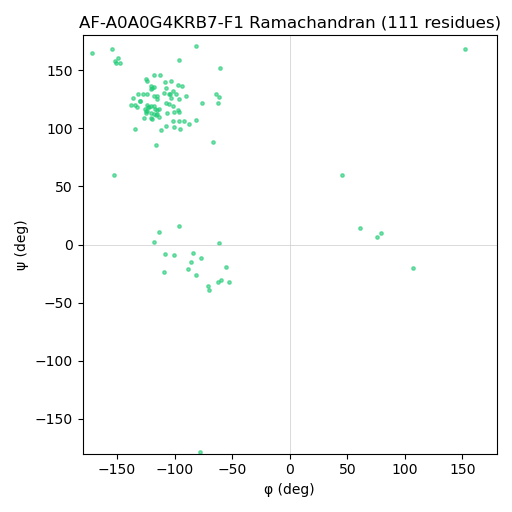 1 95 ? 10.647 14.870 -8.055 1.00 65.31 95 GLY A CA 1
ATOM 727 C C . GLY A 1 95 ? 9.811 13.751 -7.421 1.00 65.31 95 GLY A C 1
ATOM 728 O O . GLY A 1 95 ? 8.721 13.454 -7.909 1.00 65.31 95 GLY A O 1
ATOM 729 N N . PRO A 1 96 ? 10.310 13.101 -6.360 1.00 71.62 96 PRO A N 1
ATOM 730 C CA . PRO A 1 96 ? 9.495 12.178 -5.587 1.00 71.62 96 PRO A CA 1
ATOM 731 C C . PRO A 1 96 ? 8.329 12.943 -4.953 1.00 71.62 96 PRO A C 1
ATOM 733 O O . PRO A 1 96 ? 8.541 13.885 -4.189 1.00 71.62 96 PRO A O 1
ATOM 736 N N . GLU A 1 97 ? 7.106 12.537 -5.260 1.00 77.81 97 GLU A N 1
ATOM 737 C CA . GLU A 1 97 ? 5.912 13.033 -4.595 1.00 77.81 97 GLU A CA 1
ATOM 738 C C . GLU A 1 97 ? 5.614 12.136 -3.403 1.00 77.81 97 GLU A C 1
ATOM 740 O O . GLU A 1 97 ? 5.536 10.915 -3.525 1.00 77.81 97 GLU A O 1
ATOM 745 N N . MET A 1 98 ? 5.446 12.747 -2.237 1.00 83.31 98 MET A N 1
ATOM 746 C CA . MET A 1 98 ? 5.009 12.054 -1.037 1.00 83.31 98 MET A CA 1
ATOM 747 C C . MET A 1 98 ? 3.716 12.703 -0.562 1.00 83.31 98 MET A C 1
ATOM 749 O O . MET A 1 98 ? 3.711 13.853 -0.128 1.00 83.31 98 MET A O 1
ATOM 753 N N . ALA A 1 99 ? 2.625 11.956 -0.630 1.00 85.00 99 ALA A N 1
ATOM 754 C CA . ALA A 1 99 ? 1.347 12.321 -0.052 1.00 85.00 99 ALA A CA 1
ATOM 755 C C . ALA A 1 99 ? 1.090 11.413 1.148 1.00 85.00 99 ALA A C 1
ATOM 757 O O . ALA A 1 99 ? 1.234 10.199 1.062 1.00 85.00 99 ALA A O 1
ATOM 758 N N . THR A 1 100 ? 0.731 11.994 2.287 1.00 88.75 100 THR A N 1
ATOM 759 C CA . THR A 1 100 ? 0.267 11.222 3.443 1.00 88.75 100 THR A CA 1
ATOM 760 C C . THR A 1 100 ? -1.175 11.597 3.714 1.00 88.75 100 THR A C 1
ATOM 762 O O . THR A 1 100 ? -1.475 12.724 4.100 1.00 88.75 100 THR A O 1
ATOM 765 N N . SER A 1 101 ? -2.055 10.639 3.478 1.00 88.00 101 SER A N 1
ATOM 766 C CA . SER A 1 101 ? -3.476 10.701 3.759 1.00 88.00 101 SER A CA 1
ATOM 767 C C . SER A 1 101 ? -3.735 10.109 5.136 1.00 88.00 101 SER A C 1
ATOM 769 O O . SER A 1 101 ? -3.206 9.059 5.490 1.00 88.00 101 SER A O 1
ATOM 771 N N . TYR A 1 102 ? -4.582 10.767 5.913 1.00 87.25 102 TYR A N 1
ATOM 772 C CA . TYR A 1 102 ? -5.103 10.222 7.159 1.00 87.25 102 TYR A CA 1
ATOM 773 C C . TYR A 1 102 ? -6.563 9.859 6.925 1.00 87.25 102 TYR A C 1
ATOM 775 O O . TYR A 1 102 ? -7.315 10.622 6.321 1.00 87.25 102 TYR A O 1
ATOM 783 N N . SER A 1 103 ? -6.965 8.682 7.374 1.00 83.69 103 SER A N 1
ATOM 784 C CA . SER A 1 103 ? -8.330 8.190 7.258 1.00 83.69 103 SER A CA 1
ATOM 785 C C . SER A 1 103 ? -8.852 7.845 8.638 1.00 83.69 103 SER A C 1
ATOM 787 O O . SER A 1 103 ? -8.140 7.314 9.482 1.00 83.69 103 SER A O 1
ATOM 789 N N . LEU A 1 104 ? -10.110 8.160 8.887 1.00 84.06 104 LEU A N 1
ATOM 790 C CA . LEU A 1 104 ? -10.791 7.836 10.129 1.00 84.06 104 LEU A CA 1
ATOM 791 C C . LEU A 1 104 ? -12.022 7.052 9.725 1.00 84.06 104 LEU A C 1
ATOM 793 O O . LEU A 1 104 ? -12.742 7.481 8.831 1.00 84.06 104 LEU A O 1
ATOM 797 N N . ARG A 1 105 ? -12.231 5.900 10.349 1.00 80.81 105 ARG A N 1
ATOM 798 C CA . ARG A 1 105 ? -13.426 5.098 10.142 1.00 80.81 105 ARG A CA 1
ATOM 799 C C . ARG A 1 105 ? -14.141 4.936 11.468 1.00 80.81 105 ARG A C 1
ATOM 801 O O . ARG A 1 105 ? -13.595 4.344 12.399 1.00 80.81 105 ARG A O 1
ATOM 808 N N . TYR A 1 106 ? -15.374 5.410 11.538 1.00 82.00 106 TYR A N 1
ATOM 809 C CA . TYR A 1 106 ? -16.240 5.239 12.693 1.00 82.00 106 TYR A CA 1
ATOM 810 C C . TYR A 1 106 ? -17.427 4.353 12.324 1.00 82.00 106 TYR A C 1
ATOM 812 O O . TYR A 1 106 ? -18.308 4.740 11.568 1.00 82.00 106 TYR A O 1
ATOM 820 N N . LYS A 1 107 ? -17.456 3.135 12.858 1.00 78.19 107 LYS A N 1
ATOM 821 C CA . LYS A 1 107 ? -18.548 2.182 12.679 1.00 78.19 107 LYS A CA 1
ATOM 822 C C . LYS A 1 107 ? -19.515 2.296 13.859 1.00 78.19 107 LYS A C 1
ATOM 824 O O . LYS A 1 107 ? -19.261 1.747 14.932 1.00 78.19 107 LYS A O 1
ATOM 829 N N . SER A 1 108 ? -20.619 3.009 13.658 1.00 74.00 108 SER A N 1
ATOM 830 C CA . SER A 1 108 ? -21.785 2.952 14.541 1.00 74.00 108 SER A CA 1
ATOM 831 C C . SER A 1 108 ? -22.661 1.737 14.217 1.00 74.00 108 SER A C 1
ATOM 833 O O . SER A 1 108 ? -22.421 1.0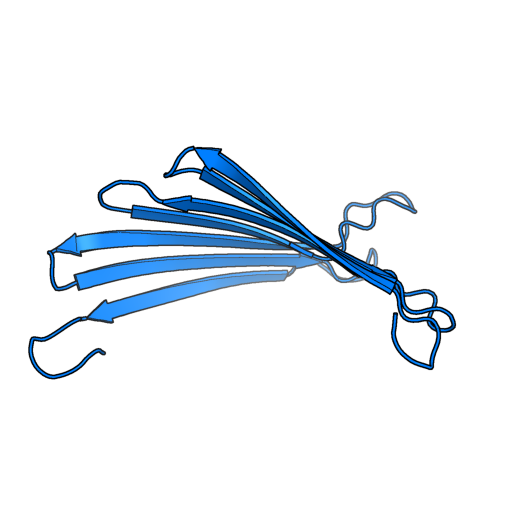30 13.241 1.00 74.00 108 SER A O 1
ATOM 835 N N . ASP A 1 109 ? -23.645 1.468 15.076 1.00 73.31 109 ASP A N 1
ATOM 836 C CA . ASP A 1 109 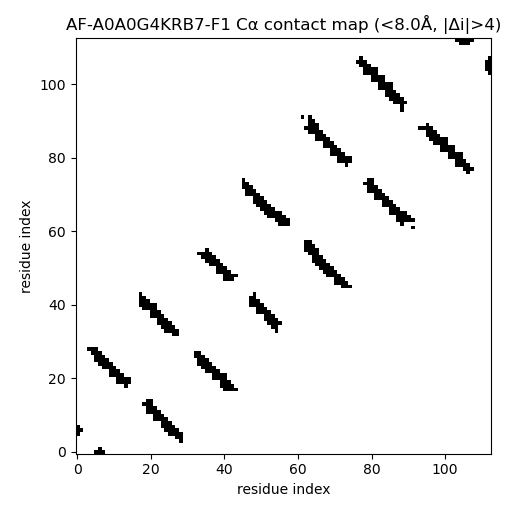? -24.552 0.314 14.938 1.00 73.31 109 ASP A CA 1
ATOM 837 C C . ASP A 1 109 ? -25.386 0.387 13.644 1.00 73.31 109 ASP A C 1
ATOM 839 O O . ASP A 1 109 ? -25.650 -0.630 13.013 1.00 73.31 109 ASP A O 1
ATOM 843 N N . ASP A 1 110 ? -25.719 1.610 13.219 1.00 76.38 110 ASP A N 1
ATOM 844 C CA . ASP A 1 110 ? -26.615 1.894 12.091 1.00 76.38 110 ASP A CA 1
ATOM 845 C C . ASP A 1 110 ? -25.887 2.464 10.853 1.00 76.38 110 ASP A C 1
ATOM 847 O O . ASP A 1 110 ? -26.342 2.303 9.724 1.00 76.38 110 ASP A O 1
ATOM 851 N N . TRP A 1 111 ? -24.713 3.090 11.025 1.00 72.94 111 TRP A N 1
ATOM 852 C CA . TRP A 1 111 ? -24.003 3.769 9.933 1.00 72.94 111 TRP A CA 1
ATOM 853 C C . TRP A 1 111 ? -22.478 3.798 10.120 1.00 72.94 111 TRP A C 1
ATOM 855 O O . TRP A 1 111 ? -21.961 3.666 11.233 1.00 72.94 111 TRP A O 1
ATOM 865 N N . VAL A 1 112 ? -21.747 3.965 9.013 1.00 76.00 112 VAL A N 1
ATOM 866 C CA . VAL A 1 112 ? -20.278 4.075 8.983 1.00 76.00 112 VAL A CA 1
ATOM 867 C C . VAL A 1 112 ? -19.888 5.468 8.486 1.00 76.00 112 VAL A C 1
ATOM 869 O O . VAL A 1 112 ? -20.342 5.861 7.413 1.00 76.00 112 VAL A O 1
ATOM 872 N N . ALA A 1 113 ? -19.070 6.182 9.265 1.00 60.62 113 ALA A N 1
ATOM 873 C CA . ALA A 1 113 ? -18.420 7.452 8.923 1.00 60.62 113 ALA A CA 1
ATOM 874 C C . ALA A 1 113 ? -16.975 7.229 8.481 1.00 60.62 113 ALA A C 1
ATOM 876 O O . ALA A 1 113 ? -16.323 6.339 9.086 1.00 60.62 113 ALA A O 1
#

InterPro domains:
  IPR023614 Porin domain superfamily [G3DSA:2.40.160.10] (41-113)
  IPR027246 Eukaryotic porin/Tom40 [PF01459] (1-112)
  IPR037930 Tom40 [PTHR10802] (1-113)